Protein AF-A0A9W8BEH9-F1 (afdb_monomer_lite)

Organism: NCBI:txid2663907

Secondary structure (DSSP, 8-state):
-PPPPGGGSTTTTTSSSSS--S-----EEEEEEESPPSSGGGS-TT--HHHHHHHHHHHHHHHHHHS-TTT---HHHHHTSTTEEEEEEEEPPPTT--PPPPEEEEEEEEEETTTTEEEEEEEEE--

pLDDT: mean 72.91, std 17.52, range [40.25, 93.62]

Sequence (127 aa):
MVPPNPKASELASQQQQARSEDTPATQLVSLIASPVPRLARERHPQLSTEDYRGFVVKCQQLERRVFPKAEAMCIDDELRKPNQYLLVALQQSHLGDHTPIPVMAYGVLALNKVDGVARITKVCTDP

Structure (mmCIF, N/CA/C/O backbone):
data_AF-A0A9W8BEH9-F1
#
_entry.id   AF-A0A9W8BEH9-F1
#
loop_
_atom_site.group_PDB
_atom_site.id
_atom_site.type_symbol
_atom_site.label_atom_id
_atom_site.label_alt_id
_atom_site.label_comp_id
_atom_site.label_asym_id
_atom_site.label_entity_id
_atom_site.label_seq_id
_atom_site.pdbx_PDB_ins_code
_atom_site.Cartn_x
_atom_site.Cartn_y
_atom_site.Cartn_z
_atom_site.occupancy
_atom_site.B_iso_or_equiv
_atom_site.auth_seq_id
_atom_site.auth_comp_id
_atom_site.auth_asym_id
_atom_site.auth_atom_id
_atom_site.pdbx_PDB_model_num
ATOM 1 N N . MET A 1 1 ? 26.857 -65.334 6.941 1.00 44.16 1 MET A N 1
ATOM 2 C CA . MET A 1 1 ? 26.616 -63.930 7.337 1.00 44.16 1 MET A CA 1
ATOM 3 C C . MET A 1 1 ? 27.516 -63.068 6.468 1.00 44.16 1 MET A C 1
ATOM 5 O O . MET A 1 1 ? 28.725 -63.182 6.591 1.00 44.16 1 MET A O 1
ATOM 9 N N . VAL A 1 2 ? 26.946 -62.340 5.506 1.00 44.75 2 VAL A N 1
ATOM 10 C CA . VAL A 1 2 ? 27.691 -61.529 4.525 1.00 44.75 2 VAL A CA 1
ATOM 11 C C . VAL A 1 2 ? 27.568 -60.058 4.948 1.00 44.75 2 VAL A C 1
ATOM 13 O O . VAL A 1 2 ? 26.442 -59.630 5.203 1.00 44.75 2 VAL A O 1
ATOM 16 N N . PRO A 1 3 ? 28.669 -59.295 5.084 1.00 54.16 3 PRO A N 1
ATOM 17 C CA . PRO A 1 3 ? 28.602 -57.882 5.454 1.00 54.16 3 PRO A CA 1
ATOM 18 C C . PRO A 1 3 ? 28.022 -57.029 4.307 1.00 54.16 3 PRO A C 1
ATOM 20 O O . PRO A 1 3 ? 28.208 -57.373 3.136 1.00 54.16 3 PRO A O 1
ATOM 23 N N . PRO A 1 4 ? 27.323 -55.918 4.610 1.00 55.59 4 PRO A N 1
ATOM 24 C CA . PRO A 1 4 ? 26.750 -55.054 3.587 1.00 55.59 4 PRO A CA 1
ATOM 25 C C . PRO A 1 4 ? 27.841 -54.316 2.800 1.00 55.59 4 PRO A C 1
ATOM 27 O O . PRO A 1 4 ? 28.830 -53.828 3.344 1.00 55.59 4 PRO A O 1
ATOM 30 N N . ASN A 1 5 ? 27.630 -54.266 1.486 1.00 49.72 5 ASN A N 1
ATOM 31 C CA . ASN A 1 5 ? 28.520 -53.715 0.473 1.00 49.72 5 ASN A CA 1
ATOM 32 C C . ASN A 1 5 ? 28.462 -52.165 0.490 1.00 49.72 5 ASN A C 1
ATOM 34 O O . ASN A 1 5 ? 27.382 -51.611 0.270 1.00 49.72 5 ASN A O 1
ATOM 38 N N . PRO A 1 6 ? 29.577 -51.439 0.710 1.00 52.06 6 PRO A N 1
ATOM 39 C CA . PRO A 1 6 ? 29.582 -49.979 0.897 1.00 52.06 6 PRO A CA 1
ATOM 40 C C . PRO A 1 6 ? 29.204 -49.166 -0.355 1.00 52.06 6 PRO A C 1
ATOM 42 O O . PRO A 1 6 ? 28.901 -47.982 -0.255 1.00 52.06 6 PRO A O 1
ATOM 45 N N . LYS A 1 7 ? 29.137 -49.795 -1.534 1.00 53.47 7 LYS A N 1
ATOM 46 C CA . LYS A 1 7 ? 28.830 -49.108 -2.801 1.00 53.47 7 LYS A CA 1
ATOM 47 C C . LYS A 1 7 ? 27.345 -48.805 -3.036 1.00 53.47 7 LYS A C 1
ATOM 49 O O . LYS A 1 7 ? 27.023 -48.051 -3.946 1.00 53.47 7 LYS A O 1
ATOM 54 N N . ALA A 1 8 ? 26.435 -49.355 -2.229 1.00 49.03 8 ALA A N 1
ATOM 55 C CA . ALA A 1 8 ? 25.009 -49.020 -2.317 1.00 49.03 8 ALA A CA 1
ATOM 56 C C . ALA A 1 8 ? 24.663 -47.699 -1.602 1.00 49.03 8 ALA A C 1
ATOM 58 O O . ALA A 1 8 ? 23.642 -47.087 -1.903 1.00 49.03 8 ALA A O 1
ATOM 59 N N . SER A 1 9 ? 25.523 -47.237 -0.686 1.00 47.75 9 SER A N 1
ATOM 60 C CA . SER A 1 9 ? 25.277 -46.032 0.114 1.00 47.75 9 SER A CA 1
ATOM 61 C C . SER A 1 9 ? 25.778 -44.744 -0.550 1.00 47.75 9 SER A C 1
ATOM 63 O O . SER A 1 9 ? 25.321 -43.664 -0.195 1.00 47.75 9 SER A O 1
ATOM 65 N N . GLU A 1 10 ? 26.671 -44.839 -1.540 1.00 49.03 10 GLU A N 1
ATOM 66 C CA . GLU A 1 10 ? 27.190 -43.673 -2.274 1.00 49.03 10 GLU A CA 1
ATOM 67 C C . GLU A 1 10 ? 26.275 -43.236 -3.431 1.00 49.03 10 GLU A C 1
ATOM 69 O O . GLU A 1 10 ? 26.280 -42.068 -3.815 1.00 49.03 10 GLU A O 1
ATOM 74 N N . LEU A 1 11 ? 25.419 -44.132 -3.935 1.00 45.00 11 LEU A N 1
ATOM 75 C CA . LEU A 1 11 ? 24.436 -43.820 -4.982 1.00 45.00 11 LEU A CA 1
ATOM 76 C C . LEU A 1 11 ? 23.190 -43.087 -4.451 1.00 45.00 11 LEU A C 1
ATOM 78 O O . LEU A 1 11 ? 22.535 -42.381 -5.213 1.00 45.00 11 LEU A O 1
ATOM 82 N N . ALA A 1 12 ? 22.893 -43.177 -3.150 1.00 45.81 12 ALA A N 1
ATOM 83 C CA . ALA A 1 12 ? 21.845 -42.370 -2.514 1.00 45.81 12 ALA A CA 1
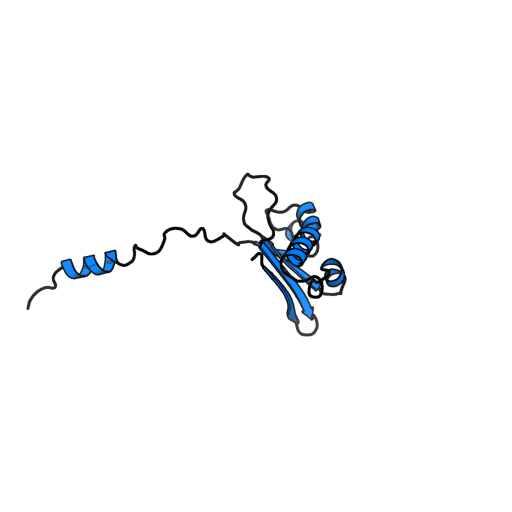ATOM 84 C C . ALA A 1 12 ? 22.300 -40.921 -2.249 1.00 45.81 12 ALA A C 1
ATOM 86 O O . ALA A 1 12 ? 21.483 -40.003 -2.242 1.00 45.81 12 ALA A O 1
ATOM 87 N N . SER A 1 13 ? 23.611 -40.700 -2.112 1.00 44.06 13 SER A N 1
ATOM 88 C CA . SER A 1 13 ? 24.201 -39.380 -1.856 1.00 44.06 13 SER A CA 1
ATOM 89 C C . SER A 1 13 ? 24.436 -38.550 -3.125 1.00 44.06 13 SER A C 1
ATOM 91 O O . SER A 1 13 ? 24.738 -37.366 -3.023 1.00 44.06 13 SER A O 1
ATOM 93 N N . GLN A 1 14 ? 24.263 -39.130 -4.321 1.00 45.28 14 GLN A N 1
ATOM 94 C CA . GLN A 1 14 ? 24.414 -38.421 -5.603 1.00 45.28 14 GLN A CA 1
ATOM 95 C C . GLN A 1 14 ? 23.084 -38.022 -6.267 1.00 45.28 14 GLN A C 1
ATOM 97 O O . GLN A 1 14 ? 23.096 -37.324 -7.276 1.00 45.28 14 GLN A O 1
ATOM 102 N N . GLN A 1 15 ? 21.926 -38.367 -5.689 1.00 42.47 15 GLN A N 1
ATOM 103 C CA . GLN A 1 15 ? 20.613 -37.900 -6.175 1.00 42.47 15 GLN A CA 1
ATOM 104 C C . GLN A 1 15 ? 20.029 -36.703 -5.405 1.00 42.47 15 GLN A C 1
ATOM 106 O O . GLN A 1 15 ? 18.938 -36.241 -5.731 1.00 42.47 15 GLN A O 1
ATOM 111 N N . GLN A 1 16 ? 20.758 -36.137 -4.438 1.00 43.78 16 GLN A N 1
ATOM 112 C CA . GLN A 1 16 ? 20.346 -34.918 -3.720 1.00 43.78 16 GLN A CA 1
ATOM 113 C C . GLN A 1 16 ? 21.103 -33.645 -4.135 1.00 43.78 16 GLN A C 1
ATOM 115 O O . GLN A 1 16 ? 20.847 -32.584 -3.575 1.00 43.78 16 GLN A O 1
ATOM 120 N N . GLN A 1 17 ? 21.969 -33.705 -5.152 1.00 43.56 17 GLN A N 1
ATOM 121 C CA . GLN A 1 17 ? 22.747 -32.551 -5.635 1.00 43.56 17 GLN A CA 1
ATOM 122 C C . GLN A 1 17 ? 22.356 -32.040 -7.035 1.00 43.56 17 GLN A C 1
ATOM 124 O O . GLN A 1 17 ? 23.118 -31.310 -7.652 1.00 43.56 17 GLN A O 1
ATOM 129 N N . ALA A 1 18 ? 21.151 -32.353 -7.525 1.00 40.25 18 ALA A N 1
ATOM 130 C CA . ALA A 1 18 ? 20.674 -31.897 -8.841 1.00 40.25 18 ALA A CA 1
ATOM 131 C C . ALA A 1 18 ? 19.364 -31.083 -8.785 1.00 40.25 18 ALA A C 1
ATOM 133 O O . ALA A 1 18 ? 18.513 -31.199 -9.665 1.00 40.25 18 ALA A O 1
ATOM 134 N N . ARG A 1 19 ? 19.162 -30.278 -7.734 1.00 43.94 19 ARG A N 1
ATOM 135 C CA . ARG A 1 19 ? 18.062 -29.297 -7.660 1.00 43.94 19 ARG A CA 1
ATOM 136 C C . ARG A 1 19 ? 18.481 -28.052 -6.889 1.00 43.94 19 ARG A C 1
ATOM 138 O O . ARG A 1 19 ? 18.000 -27.828 -5.785 1.00 43.94 19 ARG A O 1
ATOM 145 N N . SER A 1 20 ? 19.393 -27.267 -7.445 1.00 44.56 20 SER A N 1
ATOM 146 C CA . SER A 1 20 ? 19.591 -25.856 -7.078 1.00 44.56 20 SER A CA 1
ATOM 147 C C . SER A 1 20 ? 20.409 -25.163 -8.171 1.00 44.56 20 SER A C 1
ATOM 149 O O . SER A 1 20 ? 21.462 -24.606 -7.894 1.00 44.56 20 SER A O 1
ATOM 151 N N . GLU A 1 21 ? 19.954 -25.240 -9.422 1.00 40.28 21 GLU A N 1
ATOM 152 C CA . GLU A 1 21 ? 20.455 -24.366 -10.487 1.00 40.28 21 GLU A CA 1
ATOM 153 C C . GLU A 1 21 ? 19.332 -23.418 -10.919 1.00 40.28 21 GLU A C 1
ATOM 155 O O . GLU A 1 21 ? 18.244 -23.844 -11.308 1.00 40.28 21 GLU A O 1
ATOM 160 N N . ASP A 1 22 ? 19.629 -22.128 -10.763 1.00 44.91 22 ASP A N 1
ATOM 161 C CA . ASP A 1 22 ? 19.119 -20.985 -11.516 1.00 44.91 22 ASP A CA 1
ATOM 162 C C . ASP A 1 22 ? 17.611 -20.759 -11.599 1.00 44.91 22 ASP A C 1
ATOM 164 O O . ASP A 1 22 ? 16.977 -20.708 -12.652 1.00 44.91 22 ASP A O 1
ATOM 168 N N . THR A 1 23 ? 17.051 -20.380 -10.458 1.00 41.97 23 THR A N 1
ATOM 169 C CA . THR A 1 23 ? 16.146 -19.228 -10.461 1.00 41.97 23 THR A CA 1
ATOM 170 C C . THR A 1 23 ? 16.597 -18.319 -9.326 1.00 41.97 23 THR A C 1
ATOM 172 O O . THR A 1 23 ? 16.635 -18.793 -8.187 1.00 41.97 23 THR A O 1
ATOM 175 N N . PRO A 1 24 ? 16.971 -17.045 -9.557 1.00 43.12 24 PRO A N 1
ATOM 176 C CA . PRO A 1 24 ? 17.129 -16.127 -8.446 1.00 43.12 24 PRO A CA 1
ATOM 177 C C . PRO A 1 24 ? 15.733 -15.967 -7.853 1.00 43.12 24 PRO A C 1
ATOM 179 O O . PRO A 1 24 ? 14.897 -15.243 -8.390 1.00 43.12 24 PRO A O 1
ATOM 182 N N . ALA A 1 25 ? 15.459 -16.706 -6.777 1.00 44.59 25 ALA A N 1
ATOM 183 C CA . ALA A 1 25 ? 14.324 -16.452 -5.918 1.00 44.59 25 ALA A CA 1
ATOM 184 C C . ALA A 1 25 ? 14.437 -14.982 -5.535 1.00 44.59 25 ALA A C 1
ATOM 186 O O . ALA A 1 25 ? 15.341 -14.594 -4.793 1.00 44.59 25 ALA A O 1
ATOM 187 N N . THR A 1 26 ? 13.595 -14.155 -6.144 1.00 51.66 26 THR A N 1
ATOM 188 C CA . THR A 1 26 ? 13.525 -12.725 -5.900 1.00 51.66 26 THR A CA 1
ATOM 189 C C . THR A 1 26 ? 13.372 -12.576 -4.391 1.00 51.66 26 THR A C 1
ATOM 191 O O . THR A 1 26 ? 12.336 -12.949 -3.845 1.00 51.66 26 THR A O 1
ATOM 194 N N . GLN A 1 27 ? 14.448 -12.173 -3.702 1.00 51.97 27 GLN A N 1
ATOM 195 C CA . GLN A 1 27 ? 14.511 -12.067 -2.243 1.00 51.97 27 GLN A CA 1
ATOM 196 C C . GLN A 1 27 ? 13.552 -10.959 -1.792 1.00 51.97 27 GLN A C 1
ATOM 198 O O . GLN A 1 27 ? 13.908 -9.796 -1.601 1.00 51.97 27 GLN A O 1
ATOM 203 N N . LEU A 1 28 ? 12.284 -11.334 -1.682 1.00 53.62 28 LEU A N 1
ATO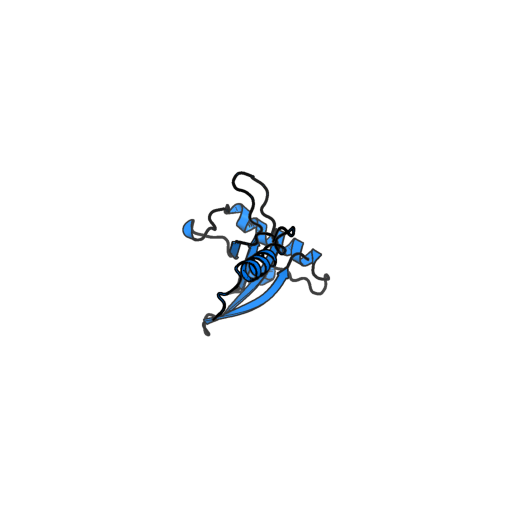M 204 C CA . LEU A 1 28 ? 11.187 -10.557 -1.137 1.00 53.62 28 LEU A CA 1
ATOM 205 C C . LEU A 1 28 ? 11.294 -10.619 0.381 1.00 53.62 28 LEU A C 1
ATOM 207 O O . LEU A 1 28 ? 10.836 -11.582 0.994 1.00 53.62 28 LEU A O 1
ATOM 211 N N . VAL A 1 29 ? 11.930 -9.626 1.005 1.00 58.97 29 VAL A N 1
ATOM 212 C CA . VAL A 1 29 ? 12.085 -9.638 2.468 1.00 58.97 29 VAL A CA 1
ATOM 213 C C . VAL A 1 29 ? 12.012 -8.235 3.075 1.00 58.97 29 VAL A C 1
ATOM 215 O O . VAL A 1 29 ? 12.900 -7.802 3.808 1.00 58.97 29 VAL A O 1
ATOM 218 N N . SER A 1 30 ? 10.930 -7.508 2.790 1.00 58.72 30 SER A N 1
ATOM 219 C CA . SER A 1 30 ? 10.451 -6.462 3.699 1.00 58.72 30 SER A CA 1
ATOM 220 C C . SER A 1 30 ? 8.964 -6.178 3.486 1.00 58.72 30 SER A C 1
ATOM 222 O O . SER A 1 30 ? 8.539 -5.917 2.360 1.00 58.72 30 SER A O 1
ATOM 224 N N . LEU A 1 31 ? 8.188 -6.249 4.575 1.00 57.94 31 LEU A N 1
ATOM 225 C CA . LEU A 1 31 ? 6.773 -5.885 4.633 1.00 57.94 31 LEU A CA 1
ATOM 226 C C . LEU A 1 31 ? 6.617 -4.647 5.513 1.00 57.94 31 LEU A C 1
ATOM 228 O O . LEU A 1 31 ? 7.046 -4.641 6.667 1.00 57.94 31 LEU A O 1
ATOM 232 N N . ILE A 1 32 ? 5.966 -3.616 4.985 1.00 63.94 32 ILE A N 1
ATOM 233 C CA . ILE A 1 32 ? 5.769 -2.351 5.694 1.00 63.94 32 ILE A CA 1
ATOM 234 C C . ILE 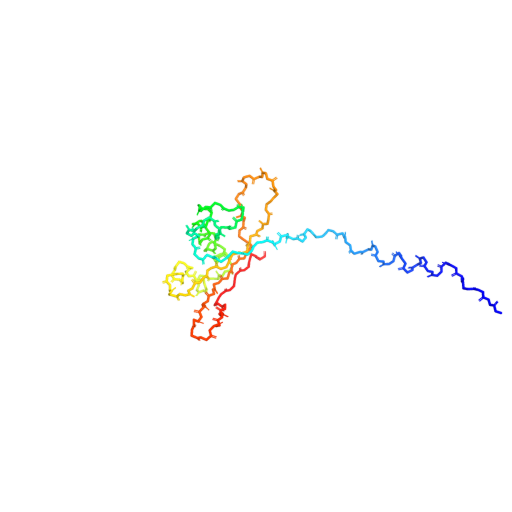A 1 32 ? 4.294 -2.014 5.729 1.00 63.94 32 ILE A C 1
ATOM 236 O O . ILE A 1 32 ? 3.671 -1.933 4.678 1.00 63.94 32 ILE A O 1
ATOM 240 N N . ALA A 1 33 ? 3.764 -1.750 6.922 1.00 58.44 33 ALA A N 1
ATOM 241 C CA . ALA A 1 33 ? 2.450 -1.148 7.104 1.00 58.44 33 ALA A CA 1
ATOM 242 C C . ALA A 1 33 ? 2.590 0.382 7.193 1.00 58.44 33 ALA A C 1
ATOM 244 O O . ALA A 1 33 ? 3.134 0.900 8.164 1.00 58.44 33 ALA A O 1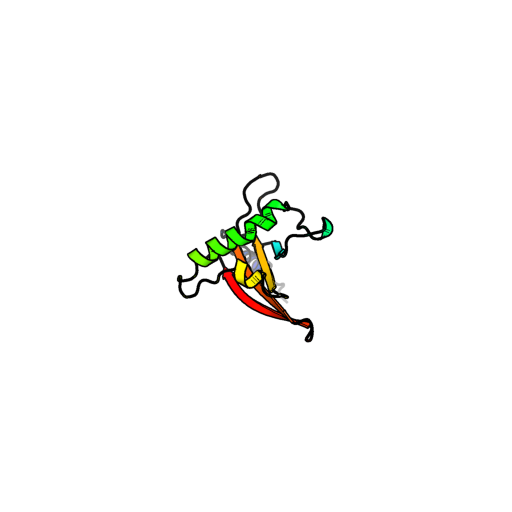
ATOM 245 N N . SER A 1 34 ? 2.112 1.108 6.183 1.00 57.81 34 SER A N 1
ATOM 246 C CA . SER A 1 34 ? 1.939 2.567 6.210 1.00 57.81 34 SER A CA 1
ATOM 247 C C . SER A 1 34 ? 0.596 2.899 6.876 1.00 57.81 34 SER A C 1
ATOM 249 O O . SER A 1 34 ? -0.396 2.204 6.621 1.00 57.81 34 SER A O 1
ATOM 251 N N . PRO A 1 35 ? 0.548 3.886 7.792 1.00 61.94 35 PRO A N 1
ATOM 252 C CA . PRO A 1 35 ? 0.814 5.306 7.517 1.00 61.94 35 PRO A CA 1
ATOM 253 C C . PRO A 1 35 ? 2.280 5.739 7.672 1.00 61.94 35 PRO A C 1
ATOM 255 O O . PRO A 1 35 ? 3.091 5.022 8.251 1.00 61.94 35 PRO A O 1
ATOM 258 N N . VAL A 1 36 ? 2.611 6.948 7.188 1.00 64.69 36 VAL A N 1
ATOM 259 C CA . VAL A 1 36 ? 3.954 7.545 7.330 1.00 64.69 36 VAL A CA 1
ATOM 260 C C . VAL A 1 36 ? 4.390 7.487 8.805 1.00 64.69 36 VAL A C 1
ATOM 262 O O . VAL A 1 36 ? 3.710 8.087 9.647 1.00 64.69 36 VAL A O 1
ATOM 265 N N . PRO A 1 37 ? 5.510 6.808 9.121 1.00 67.31 37 PRO A N 1
ATOM 266 C CA . PRO A 1 37 ? 6.021 6.687 10.480 1.00 67.31 37 PRO A CA 1
ATOM 267 C C . PRO A 1 37 ? 6.193 8.058 11.129 1.00 67.31 37 PRO A C 1
ATOM 269 O O . PRO A 1 37 ? 6.882 8.930 10.585 1.00 67.31 37 PRO A O 1
ATOM 272 N N . ARG A 1 38 ? 5.591 8.259 12.306 1.00 67.31 38 ARG A N 1
ATOM 273 C CA . ARG A 1 38 ? 5.727 9.518 13.060 1.00 67.31 38 ARG A CA 1
ATOM 274 C C . ARG A 1 38 ? 6.982 9.501 13.919 1.00 67.31 38 ARG A C 1
ATOM 276 O O . ARG A 1 38 ? 7.584 10.546 14.153 1.00 67.31 38 ARG A O 1
ATOM 283 N N . LEU A 1 39 ? 7.388 8.313 14.361 1.00 69.94 39 LEU A N 1
ATOM 284 C CA . LEU A 1 39 ? 8.560 8.099 15.202 1.00 69.94 39 LEU A CA 1
ATOM 285 C C . LEU A 1 39 ? 9.649 7.337 14.441 1.00 69.94 39 LEU A C 1
ATOM 287 O O . LEU A 1 39 ? 9.363 6.502 13.589 1.00 69.94 39 LEU A O 1
ATOM 291 N N . ALA A 1 40 ? 10.918 7.578 14.781 1.00 65.62 40 ALA A N 1
ATOM 292 C CA . ALA A 1 40 ? 12.044 6.887 14.144 1.00 65.62 40 ALA A CA 1
ATOM 293 C C . ALA A 1 40 ? 11.983 5.356 14.322 1.00 65.62 40 ALA A C 1
ATOM 295 O O . ALA A 1 40 ? 12.312 4.626 13.398 1.00 65.62 40 ALA A O 1
ATOM 296 N N . ARG A 1 41 ? 11.484 4.874 15.471 1.00 69.88 41 ARG A N 1
ATOM 297 C CA . ARG A 1 41 ? 11.317 3.437 15.776 1.00 69.88 41 ARG A CA 1
ATOM 298 C C . ARG A 1 41 ? 10.270 2.714 14.922 1.00 69.88 41 ARG A C 1
ATOM 300 O O . ARG A 1 41 ? 10.252 1.495 14.893 1.00 69.88 41 ARG A O 1
ATOM 307 N N . GLU A 1 42 ? 9.369 3.462 14.289 1.00 66.94 42 GLU A N 1
ATOM 308 C CA . GLU A 1 42 ? 8.320 2.926 13.409 1.00 66.94 42 GLU A CA 1
ATOM 309 C C . GLU A 1 42 ? 8.824 2.778 11.965 1.00 66.94 42 GLU A C 1
ATOM 311 O O . GLU A 1 42 ? 8.120 2.245 11.111 1.00 66.94 42 GLU A O 1
ATOM 316 N N . ARG A 1 43 ? 10.032 3.275 11.671 1.00 66.62 43 ARG A N 1
ATOM 317 C CA . ARG A 1 43 ? 10.624 3.207 10.339 1.00 66.62 43 ARG A CA 1
ATOM 318 C C . ARG A 1 43 ? 11.338 1.878 10.162 1.00 66.62 43 ARG A C 1
ATOM 320 O O . ARG A 1 43 ? 12.166 1.481 10.975 1.00 66.62 43 ARG A O 1
ATOM 327 N N . HIS A 1 44 ? 11.072 1.239 9.035 1.00 71.06 44 HIS A N 1
ATOM 328 C CA . HIS A 1 44 ? 11.939 0.218 8.477 1.00 71.06 44 HIS A CA 1
ATOM 329 C C . HIS A 1 44 ? 13.395 0.732 8.395 1.00 71.06 44 HIS A C 1
ATOM 331 O O . HIS A 1 44 ? 13.596 1.856 7.924 1.00 71.06 44 HIS A O 1
ATOM 337 N N . PRO A 1 45 ? 14.407 -0.070 8.785 1.00 70.75 45 PRO A N 1
ATOM 338 C CA . PRO A 1 45 ? 15.798 0.384 8.919 1.00 70.75 45 PRO A CA 1
ATOM 339 C C . PRO A 1 45 ? 16.420 0.973 7.647 1.00 70.75 45 PRO A C 1
ATOM 341 O O . PRO A 1 45 ? 17.365 1.749 7.722 1.00 70.75 45 PRO A O 1
ATOM 344 N N . GLN A 1 46 ? 15.901 0.582 6.484 1.00 70.38 46 GLN A N 1
ATOM 345 C CA . GLN A 1 46 ? 16.450 0.929 5.170 1.00 70.38 46 GLN A CA 1
ATOM 346 C C . GLN A 1 46 ? 15.685 2.053 4.458 1.00 70.38 46 GLN A C 1
ATOM 348 O O . GLN A 1 46 ? 15.993 2.348 3.310 1.00 70.38 46 GLN A O 1
ATOM 353 N N . LEU A 1 47 ? 14.665 2.647 5.089 1.00 71.94 47 LEU A N 1
ATOM 354 C CA . LEU A 1 47 ? 13.775 3.595 4.416 1.00 71.94 47 LEU A CA 1
ATOM 355 C C . LEU A 1 47 ? 13.741 4.960 5.084 1.00 71.94 47 LEU A C 1
ATOM 357 O O . LEU A 1 47 ? 13.511 5.087 6.290 1.00 71.94 47 LEU A O 1
ATOM 361 N N . SER A 1 48 ? 13.893 5.992 4.260 1.00 74.56 48 SER A N 1
ATOM 362 C CA . SER A 1 48 ? 13.709 7.383 4.653 1.00 74.56 48 SER A CA 1
ATOM 363 C C . SER A 1 48 ? 12.223 7.736 4.735 1.00 74.56 48 SER A C 1
ATOM 365 O O . SER A 1 48 ? 11.381 7.098 4.109 1.00 74.56 48 SER A O 1
ATOM 367 N N . THR A 1 49 ? 11.874 8.802 5.461 1.00 70.06 49 THR A N 1
ATOM 368 C CA . THR A 1 49 ? 10.495 9.331 5.498 1.00 70.06 49 THR A CA 1
ATOM 369 C C . THR A 1 49 ? 9.970 9.702 4.106 1.00 70.06 49 THR A C 1
ATOM 371 O O . THR A 1 49 ? 8.766 9.617 3.862 1.00 70.06 49 THR A O 1
ATOM 374 N N . GLU A 1 50 ? 10.853 10.129 3.200 1.00 73.56 50 GLU A N 1
ATOM 375 C CA . GLU A 1 50 ? 10.491 10.473 1.823 1.00 73.56 50 GLU A CA 1
ATOM 376 C C . GLU A 1 50 ? 10.069 9.232 1.031 1.00 73.56 50 GLU A C 1
ATOM 378 O O . GLU A 1 50 ? 9.061 9.283 0.323 1.00 73.56 50 GLU A O 1
ATOM 383 N N . ASP A 1 51 ? 10.725 8.088 1.254 1.00 76.38 51 ASP A N 1
ATOM 384 C CA . ASP A 1 51 ? 10.338 6.811 0.640 1.00 76.38 51 ASP A CA 1
ATOM 385 C C . ASP A 1 51 ? 8.906 6.415 1.021 1.00 76.38 51 ASP A C 1
ATOM 387 O O . ASP A 1 51 ? 8.118 6.022 0.157 1.00 76.38 51 ASP A O 1
ATOM 391 N N . TYR A 1 52 ? 8.521 6.619 2.290 1.00 73.44 52 TYR A N 1
ATOM 392 C CA . TYR A 1 52 ? 7.152 6.353 2.754 1.00 73.44 52 TYR A CA 1
ATOM 393 C C . TYR A 1 52 ? 6.100 7.189 2.030 1.00 73.44 52 TYR A C 1
ATOM 395 O O . TYR A 1 52 ? 5.011 6.688 1.746 1.00 73.44 52 TYR A O 1
ATOM 403 N N . ARG A 1 53 ? 6.412 8.452 1.714 1.00 74.50 53 ARG A N 1
ATOM 404 C CA . ARG A 1 53 ? 5.501 9.325 0.957 1.00 74.50 53 ARG A CA 1
ATOM 405 C C . ARG A 1 53 ? 5.382 8.877 -0.499 1.00 74.50 53 ARG A C 1
ATOM 407 O O . ARG A 1 53 ? 4.305 8.979 -1.080 1.00 74.50 53 ARG A O 1
ATOM 414 N N . GLY A 1 54 ? 6.462 8.347 -1.069 1.00 82.12 54 GLY A N 1
ATOM 415 C CA . GLY A 1 54 ? 6.494 7.853 -2.444 1.00 82.12 54 GLY A CA 1
ATOM 416 C C . GLY A 1 54 ? 5.745 6.535 -2.669 1.00 82.12 54 GLY A C 1
ATOM 417 O O . GLY A 1 54 ? 5.332 6.264 -3.798 1.00 82.12 54 GLY A O 1
ATOM 418 N N . PHE A 1 55 ? 5.530 5.709 -1.636 1.00 85.06 55 PHE A N 1
ATOM 419 C CA . PHE A 1 55 ? 4.947 4.375 -1.835 1.00 85.06 55 PHE A CA 1
ATOM 420 C C . PHE A 1 55 ? 3.515 4.380 -2.343 1.00 85.06 55 PHE A C 1
ATOM 422 O O . PHE A 1 55 ? 3.197 3.538 -3.175 1.00 85.06 55 PHE A O 1
ATOM 429 N N . VAL A 1 56 ? 2.664 5.315 -1.912 1.00 87.81 56 VAL A N 1
ATOM 430 C CA . VAL A 1 56 ? 1.277 5.385 -2.410 1.00 87.81 56 VAL A CA 1
ATOM 431 C C . VAL A 1 56 ? 1.272 5.574 -3.927 1.00 87.81 56 VAL A C 1
ATOM 433 O O . VAL A 1 56 ? 0.550 4.880 -4.638 1.00 87.81 56 VAL A O 1
ATOM 436 N N . VAL A 1 57 ? 2.152 6.440 -4.440 1.00 89.12 57 VAL A N 1
ATOM 437 C CA . VAL A 1 57 ? 2.300 6.681 -5.881 1.00 89.12 57 VAL A CA 1
ATOM 438 C C . VAL A 1 57 ? 2.810 5.429 -6.597 1.00 89.12 57 VAL A C 1
ATOM 440 O O . VAL A 1 57 ? 2.229 5.033 -7.606 1.00 89.12 57 VAL A O 1
ATOM 443 N N . LYS A 1 58 ? 3.849 4.773 -6.062 1.00 89.56 58 LYS A N 1
ATOM 444 C CA . LYS A 1 58 ? 4.398 3.529 -6.632 1.00 89.56 58 LYS A CA 1
ATOM 445 C C . LYS A 1 58 ? 3.358 2.397 -6.653 1.00 89.56 58 LYS A C 1
ATOM 447 O O . LYS A 1 58 ? 3.199 1.729 -7.669 1.00 89.56 58 LYS A O 1
ATOM 452 N N . CYS A 1 59 ? 2.591 2.224 -5.576 1.00 90.94 59 CYS A N 1
ATOM 453 C CA . CYS A 1 59 ? 1.513 1.235 -5.506 1.00 90.94 59 CYS A CA 1
ATOM 454 C C . CYS A 1 59 ? 0.387 1.568 -6.493 1.00 90.94 59 CYS A C 1
ATOM 456 O O . CYS A 1 59 ? -0.133 0.677 -7.156 1.00 90.94 59 CYS A O 1
ATOM 458 N N . GLN A 1 60 ? 0.045 2.850 -6.659 1.00 92.50 60 GLN A N 1
ATOM 459 C CA . GLN A 1 60 ? -0.977 3.277 -7.617 1.00 92.50 60 GLN A CA 1
ATOM 460 C C . GLN A 1 60 ? -0.547 3.031 -9.070 1.00 92.50 60 GLN A C 1
ATOM 462 O O . GLN A 1 60 ? -1.390 2.740 -9.921 1.00 92.50 60 GLN A O 1
ATOM 467 N N . GLN A 1 61 ? 0.749 3.155 -9.371 1.00 92.12 61 GLN A N 1
ATOM 468 C CA . GLN A 1 61 ? 1.312 2.797 -10.675 1.00 92.12 61 GLN A CA 1
ATOM 469 C C . GLN A 1 61 ? 1.240 1.288 -10.919 1.00 92.12 61 GLN A C 1
ATOM 471 O O . GLN A 1 61 ? 0.820 0.879 -12.001 1.00 92.12 61 GLN A O 1
ATOM 476 N N . LEU A 1 62 ? 1.591 0.476 -9.914 1.00 91.62 62 LEU A N 1
ATOM 477 C CA . LEU A 1 62 ? 1.449 -0.978 -9.974 1.00 91.62 62 LEU A CA 1
ATOM 478 C C . LEU A 1 62 ? -0.021 -1.382 -10.199 1.00 91.62 62 LEU A C 1
ATOM 480 O O . LEU A 1 62 ? -0.314 -2.136 -11.121 1.00 91.62 62 LEU A O 1
ATOM 484 N N . GLU A 1 63 ? -0.958 -0.784 -9.459 1.00 93.62 63 GLU A N 1
ATOM 485 C CA . GLU A 1 63 ? -2.400 -1.025 -9.609 1.00 93.62 63 GLU A CA 1
ATOM 486 C C . GLU A 1 63 ? -2.891 -0.798 -11.042 1.00 93.62 63 GLU A C 1
ATOM 488 O O . GLU A 1 63 ? -3.614 -1.620 -11.596 1.00 93.62 63 GLU A O 1
ATOM 493 N N . ARG A 1 64 ? -2.464 0.305 -11.665 1.00 92.06 64 ARG A N 1
ATOM 494 C CA . ARG A 1 64 ? -2.850 0.660 -13.040 1.00 92.06 64 ARG A CA 1
ATOM 495 C C . ARG A 1 64 ? -2.221 -0.237 -14.104 1.00 92.06 64 ARG A C 1
ATOM 497 O O . ARG A 1 64 ? -2.731 -0.273 -15.220 1.00 92.06 64 ARG A O 1
ATOM 504 N N . ARG A 1 65 ? -1.096 -0.887 -13.795 1.00 91.62 65 ARG A N 1
ATOM 505 C CA . ARG A 1 65 ? -0.448 -1.855 -14.688 1.00 91.62 65 ARG A CA 1
ATOM 506 C C . ARG A 1 65 ? -1.125 -3.221 -14.627 1.00 91.62 65 ARG A C 1
ATOM 508 O O . ARG A 1 65 ? -1.220 -3.878 -15.656 1.00 91.62 65 ARG A O 1
ATOM 515 N N . VAL A 1 66 ? -1.552 -3.637 -13.436 1.00 91.44 66 VAL A N 1
ATOM 516 C CA . VAL A 1 66 ? -2.077 -4.987 -13.181 1.00 91.44 66 VAL A CA 1
ATOM 517 C C . VAL A 1 66 ? -3.578 -5.076 -13.441 1.00 91.44 66 VAL A C 1
ATOM 519 O O . VAL A 1 66 ? -4.034 -6.048 -14.038 1.00 91.44 66 VAL A O 1
ATOM 522 N N . PHE A 1 67 ? -4.355 -4.072 -13.026 1.00 90.56 67 PHE A N 1
ATOM 523 C CA . PHE A 1 67 ? -5.812 -4.114 -13.133 1.00 90.56 67 PHE A CA 1
ATOM 524 C C . PHE A 1 67 ? -6.341 -3.251 -14.284 1.00 90.56 67 PHE A C 1
ATOM 526 O O . PHE A 1 67 ? -5.856 -2.136 -14.509 1.00 90.56 67 PHE A O 1
ATOM 533 N N . PRO A 1 68 ? -7.403 -3.704 -14.978 1.00 90.50 68 PRO A N 1
ATOM 534 C CA . PRO A 1 68 ? -8.174 -2.851 -15.872 1.00 90.50 68 PRO A CA 1
ATOM 535 C C . PRO A 1 68 ? -8.677 -1.597 -15.149 1.00 90.50 68 PRO A C 1
ATOM 537 O O . PRO A 1 68 ? -8.995 -1.631 -13.961 1.00 90.50 68 PRO A O 1
ATOM 540 N N . LYS A 1 69 ? -8.852 -0.487 -15.877 1.00 86.81 69 LYS A N 1
ATOM 541 C CA . LYS A 1 69 ? -9.274 0.804 -15.295 1.00 86.81 69 LYS A CA 1
ATOM 542 C C . LYS A 1 69 ? -10.566 0.725 -14.463 1.00 86.81 69 LYS A C 1
ATOM 544 O O . LYS A 1 69 ? -10.717 1.504 -13.531 1.00 86.81 69 LYS A O 1
ATOM 549 N N . ALA A 1 70 ? -11.483 -0.184 -14.799 1.00 87.12 70 ALA A N 1
ATOM 550 C CA . ALA A 1 70 ? -12.736 -0.386 -14.066 1.00 87.12 70 ALA A CA 1
ATOM 551 C C . ALA A 1 70 ? -12.553 -1.092 -12.707 1.00 87.12 70 ALA A C 1
ATOM 553 O O . ALA A 1 70 ? -13.385 -0.931 -11.821 1.00 87.12 70 ALA A O 1
ATOM 554 N N . GLU A 1 71 ? -11.474 -1.858 -12.543 1.00 86.31 71 GLU A N 1
ATOM 555 C CA . GLU A 1 71 ? -11.160 -2.635 -11.334 1.00 86.31 71 GLU A CA 1
ATOM 556 C C . GLU A 1 71 ? -10.038 -2.007 -10.497 1.00 86.31 71 GLU A C 1
ATOM 558 O O . GLU A 1 71 ? -9.789 -2.425 -9.359 1.00 86.31 71 GLU A O 1
ATOM 563 N N . ALA A 1 72 ? -9.349 -1.022 -11.080 1.00 89.06 72 ALA A N 1
ATOM 564 C CA . ALA A 1 72 ? -8.272 -0.287 -10.454 1.00 89.06 72 ALA A CA 1
ATOM 565 C C . ALA A 1 72 ? -8.814 0.591 -9.323 1.00 89.06 72 ALA A C 1
ATOM 567 O O . ALA A 1 72 ? -9.644 1.482 -9.519 1.00 89.06 72 ALA A O 1
ATOM 568 N N . MET A 1 73 ? -8.297 0.351 -8.128 1.00 91.12 73 MET A N 1
ATOM 569 C CA . MET A 1 73 ? -8.622 1.104 -6.928 1.00 91.12 73 MET A CA 1
ATOM 570 C C . MET A 1 73 ? -7.844 2.427 -6.872 1.00 91.12 73 MET A C 1
ATOM 572 O O . MET A 1 73 ? -6.688 2.511 -7.299 1.00 91.12 73 MET A O 1
ATOM 576 N N . CYS A 1 74 ? -8.458 3.470 -6.307 1.00 91.06 74 CYS A N 1
ATOM 577 C CA . CYS A 1 74 ? -7.734 4.674 -5.899 1.00 91.06 74 CYS A CA 1
ATOM 578 C C . CYS A 1 74 ? -7.196 4.467 -4.478 1.00 91.06 74 CYS A C 1
ATOM 580 O O . CYS A 1 74 ? -7.949 4.516 -3.506 1.00 91.06 74 CYS A O 1
ATOM 582 N N . ILE A 1 75 ? -5.896 4.203 -4.356 1.00 90.50 75 ILE A N 1
ATOM 583 C CA . ILE A 1 75 ? -5.273 3.842 -3.073 1.00 90.50 75 ILE A CA 1
ATOM 584 C C . ILE A 1 75 ? -5.341 5.012 -2.086 1.00 90.50 75 ILE A C 1
ATOM 586 O O . ILE A 1 75 ? -5.582 4.798 -0.901 1.00 90.50 75 ILE A O 1
ATOM 590 N N . ASP A 1 76 ? -5.173 6.250 -2.561 1.00 88.12 76 ASP A N 1
ATOM 591 C CA . ASP A 1 76 ? -5.244 7.438 -1.702 1.00 88.12 76 ASP A CA 1
ATOM 592 C C . ASP A 1 76 ? -6.627 7.585 -1.048 1.00 88.12 76 ASP A C 1
ATOM 594 O O . ASP A 1 76 ? -6.726 7.845 0.151 1.00 88.12 76 ASP A O 1
ATOM 598 N N . ASP A 1 77 ? -7.697 7.328 -1.806 1.00 89.62 77 ASP A N 1
ATOM 599 C CA . ASP A 1 77 ? -9.067 7.394 -1.292 1.00 89.62 77 ASP A CA 1
ATOM 600 C C . ASP A 1 77 ? -9.350 6.292 -0.264 1.00 89.62 77 ASP A C 1
ATOM 602 O O . ASP A 1 77 ? -10.025 6.542 0.736 1.00 89.62 77 ASP A O 1
ATOM 606 N N . GLU A 1 78 ? -8.807 5.086 -0.458 1.00 89.88 78 GLU A N 1
ATOM 607 C CA . GLU A 1 78 ? -8.910 4.027 0.548 1.00 89.88 78 GLU A CA 1
ATOM 608 C C . GLU A 1 78 ? -8.181 4.396 1.838 1.00 89.88 78 GLU A C 1
ATOM 610 O O . GLU A 1 78 ? -8.753 4.269 2.916 1.00 89.88 78 GLU A O 1
ATOM 615 N N . LEU A 1 79 ? -6.953 4.911 1.759 1.00 87.06 79 LEU A N 1
ATOM 616 C CA . LEU A 1 79 ? -6.159 5.233 2.950 1.00 87.06 79 LEU A CA 1
ATOM 617 C C . LEU A 1 79 ? -6.692 6.429 3.747 1.00 87.06 79 LEU A C 1
ATOM 619 O O . LEU A 1 79 ? -6.340 6.589 4.916 1.00 87.06 79 LEU A O 1
ATOM 623 N N . ARG A 1 80 ? -7.570 7.249 3.158 1.00 86.94 80 ARG A N 1
ATOM 624 C CA . ARG A 1 80 ? -8.315 8.288 3.889 1.00 86.94 80 ARG A CA 1
ATOM 625 C C . ARG A 1 80 ? -9.423 7.718 4.769 1.00 86.94 80 ARG A C 1
ATOM 627 O O . ARG A 1 80 ? -9.861 8.398 5.700 1.00 86.94 80 ARG A O 1
ATOM 634 N N . LYS A 1 81 ? -9.901 6.498 4.501 1.00 87.44 81 LYS A N 1
ATOM 635 C CA . LYS A 1 81 ? -10.912 5.855 5.345 1.00 87.44 81 LYS A CA 1
ATOM 636 C C . LYS A 1 81 ? -10.293 5.485 6.699 1.00 87.44 81 LYS A C 1
ATOM 638 O O . LYS A 1 81 ? -9.124 5.102 6.777 1.00 87.44 81 LYS A O 1
ATOM 643 N N . PRO A 1 82 ? -11.066 5.565 7.793 1.00 84.56 82 PRO A N 1
ATOM 644 C CA . PRO A 1 82 ? -10.557 5.216 9.108 1.00 84.56 82 PRO A CA 1
ATOM 645 C C . PRO A 1 82 ? -10.142 3.742 9.163 1.00 84.56 82 PRO A C 1
ATOM 647 O O . PRO A 1 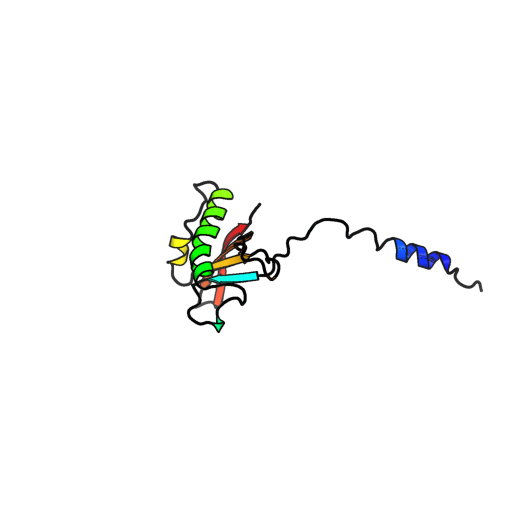82 ? -10.822 2.868 8.630 1.00 84.56 82 PRO A O 1
ATOM 650 N N . ASN A 1 83 ? -9.046 3.474 9.876 1.00 87.12 83 ASN A N 1
ATOM 651 C CA . ASN A 1 83 ? -8.496 2.134 10.108 1.00 87.12 83 ASN A CA 1
ATOM 652 C C . ASN A 1 83 ? -8.086 1.363 8.835 1.00 87.12 83 ASN A C 1
ATOM 654 O O . ASN A 1 83 ? -8.024 0.134 8.875 1.00 87.12 83 ASN A O 1
ATOM 658 N N . GLN A 1 84 ? -7.800 2.058 7.733 1.00 87.56 84 GLN A N 1
ATOM 659 C CA . GLN A 1 84 ? -7.153 1.462 6.564 1.00 87.56 84 GLN A CA 1
ATOM 660 C C . GLN A 1 84 ? -5.635 1.597 6.656 1.00 87.56 84 GLN A C 1
ATOM 662 O O . GLN A 1 84 ? -5.111 2.607 7.129 1.00 87.56 84 GLN A O 1
ATOM 667 N N . TYR A 1 85 ? -4.939 0.570 6.187 1.00 86.56 85 TYR A N 1
ATOM 668 C CA . TYR A 1 85 ? -3.486 0.468 6.214 1.00 86.56 85 TYR A CA 1
ATOM 669 C C . TYR A 1 85 ? -2.990 -0.072 4.880 1.00 86.56 85 TYR A C 1
ATOM 671 O O . TYR A 1 85 ? -3.583 -0.992 4.315 1.00 86.56 85 TYR A O 1
ATOM 679 N N . LEU A 1 86 ? -1.887 0.486 4.387 1.00 87.69 86 LEU A N 1
ATOM 680 C CA . LEU A 1 86 ? -1.221 -0.002 3.183 1.00 87.69 86 LEU A CA 1
ATOM 681 C C . LEU A 1 86 ? -0.054 -0.889 3.595 1.00 87.69 86 LEU A C 1
ATOM 683 O O . LEU A 1 86 ? 0.888 -0.414 4.220 1.00 87.69 86 LEU A O 1
ATOM 687 N N . LEU A 1 87 ? -0.107 -2.155 3.215 1.00 88.38 87 LEU A N 1
ATOM 688 C CA . LEU A 1 87 ? 1.001 -3.089 3.289 1.00 88.38 87 LEU A CA 1
ATOM 689 C C . LEU A 1 87 ? 1.778 -3.053 1.976 1.00 88.38 87 LEU A C 1
ATOM 691 O O . LEU A 1 87 ? 1.180 -3.191 0.915 1.00 88.38 87 LEU A O 1
ATOM 695 N N . VAL A 1 88 ? 3.094 -2.886 2.032 1.00 87.06 88 VAL A N 1
ATOM 696 C CA . VAL A 1 88 ? 3.955 -2.837 0.842 1.00 87.06 88 VAL A CA 1
ATOM 697 C C . VAL A 1 88 ? 5.044 -3.889 0.972 1.00 87.06 88 VAL A C 1
ATOM 699 O O . VAL A 1 88 ? 5.735 -3.931 1.990 1.00 87.06 88 VAL A O 1
ATOM 702 N N . ALA A 1 89 ? 5.183 -4.724 -0.056 1.00 86.12 89 ALA A N 1
ATOM 703 C CA . ALA A 1 89 ? 6.280 -5.665 -0.198 1.00 86.12 89 ALA A CA 1
ATOM 704 C C . ALA A 1 89 ? 7.345 -5.070 -1.120 1.00 86.12 89 ALA A C 1
ATOM 706 O O . ALA A 1 89 ? 7.056 -4.655 -2.248 1.00 86.12 89 ALA A O 1
ATOM 707 N N . LEU A 1 90 ? 8.577 -5.031 -0.630 1.00 83.31 90 LEU A N 1
ATOM 708 C CA . LEU A 1 90 ? 9.709 -4.424 -1.317 1.00 83.31 90 LEU A CA 1
ATOM 709 C C . LEU A 1 90 ? 10.751 -5.477 -1.694 1.00 83.31 90 LEU A C 1
ATOM 711 O O . LEU A 1 90 ? 10.973 -6.435 -0.949 1.00 83.31 90 LEU A O 1
ATOM 715 N N . GLN A 1 91 ? 11.420 -5.275 -2.827 1.00 79.62 91 GLN A N 1
ATOM 716 C CA . GLN A 1 91 ? 12.607 -6.058 -3.169 1.00 79.62 91 GLN A CA 1
ATOM 717 C C . GLN A 1 91 ? 13.787 -5.561 -2.335 1.00 79.62 91 GLN A C 1
ATOM 719 O O . GLN A 1 91 ? 14.020 -4.355 -2.259 1.00 79.62 91 GLN A O 1
ATOM 724 N N . GLN A 1 92 ? 14.547 -6.462 -1.713 1.00 69.62 92 GLN A N 1
ATOM 725 C CA . GLN A 1 92 ? 15.790 -6.041 -1.071 1.00 69.62 92 GLN A CA 1
ATOM 726 C C . GLN A 1 92 ? 16.774 -5.532 -2.129 1.00 69.62 92 GLN A C 1
ATOM 728 O O . GLN A 1 92 ? 17.045 -6.219 -3.111 1.00 69.62 92 GLN A O 1
ATOM 733 N N . SER A 1 93 ? 17.305 -4.327 -1.914 1.00 64.19 93 SER A N 1
ATOM 734 C CA . SER A 1 93 ? 18.459 -3.829 -2.664 1.00 64.19 93 SER A CA 1
ATOM 735 C C . SER A 1 93 ? 19.746 -4.239 -1.947 1.00 64.19 93 SER A C 1
ATOM 737 O O . SER A 1 93 ? 19.779 -4.315 -0.713 1.00 64.19 93 SER A O 1
ATOM 739 N N . HIS A 1 94 ? 20.809 -4.503 -2.706 1.00 59.94 94 HIS A N 1
ATOM 740 C CA . HIS A 1 94 ? 22.120 -4.799 -2.136 1.00 59.94 94 HIS A CA 1
ATOM 741 C C . HIS A 1 94 ? 22.640 -3.592 -1.335 1.00 59.94 94 HIS A C 1
ATOM 743 O O . HIS A 1 94 ? 22.496 -2.440 -1.748 1.00 59.94 94 HIS A O 1
ATOM 749 N N . LEU A 1 95 ? 23.229 -3.860 -0.161 1.00 49.69 95 LEU A N 1
ATOM 750 C CA . LEU A 1 95 ? 23.789 -2.831 0.719 1.00 49.69 95 LEU A CA 1
ATOM 751 C C . LEU A 1 95 ? 24.786 -1.948 -0.049 1.00 49.69 95 LEU A C 1
ATOM 753 O O . LEU A 1 95 ? 25.822 -2.435 -0.492 1.00 49.69 95 LEU A O 1
ATOM 757 N N . GLY A 1 96 ? 24.494 -0.649 -0.131 1.00 53.38 96 GLY A N 1
ATOM 758 C CA . GLY A 1 96 ? 25.401 0.367 -0.675 1.00 53.38 96 GLY A CA 1
ATOM 759 C C . GLY A 1 96 ? 24.895 1.072 -1.930 1.00 53.38 96 GLY A C 1
ATOM 760 O O . GLY A 1 96 ? 25.471 2.088 -2.307 1.00 53.38 96 GLY A O 1
ATOM 761 N N . ASP A 1 97 ? 23.812 0.587 -2.534 1.00 57.09 97 ASP A N 1
ATOM 762 C CA . ASP A 1 97 ? 23.285 1.162 -3.764 1.00 57.09 97 ASP A CA 1
ATOM 763 C C . ASP A 1 97 ? 22.091 2.079 -3.448 1.00 57.09 97 ASP A C 1
ATOM 765 O O . ASP A 1 97 ? 21.085 1.648 -2.880 1.00 57.09 97 ASP A O 1
ATOM 769 N N . HIS A 1 98 ? 22.201 3.370 -3.784 1.00 58.12 98 HIS A N 1
ATOM 770 C CA . HIS A 1 98 ? 21.146 4.391 -3.616 1.00 58.12 98 HIS A CA 1
ATOM 771 C C . HIS A 1 98 ? 19.973 4.201 -4.600 1.00 58.12 98 HIS A C 1
ATOM 773 O O . HIS A 1 98 ? 19.301 5.150 -5.010 1.00 58.12 98 HIS A O 1
ATOM 779 N N . THR A 1 99 ? 19.741 2.967 -5.025 1.00 60.66 99 THR A N 1
ATOM 780 C CA . THR A 1 99 ? 18.784 2.602 -6.056 1.00 60.66 99 THR A CA 1
ATOM 781 C C . THR A 1 99 ? 17.375 2.654 -5.465 1.00 60.66 99 THR A C 1
ATOM 783 O O . THR A 1 99 ? 17.148 2.136 -4.366 1.00 60.66 99 THR A O 1
ATOM 786 N N . PRO A 1 100 ? 16.397 3.269 -6.157 1.00 67.88 100 PRO A N 1
ATOM 787 C CA . PRO A 1 100 ? 15.025 3.316 -5.674 1.00 67.88 100 PRO A CA 1
ATOM 788 C C . PRO A 1 100 ? 14.492 1.901 -5.453 1.00 67.88 100 PRO A C 1
ATOM 790 O O . PRO A 1 100 ? 14.387 1.124 -6.398 1.00 67.88 100 PRO A O 1
ATOM 793 N N . ILE A 1 101 ? 14.111 1.582 -4.216 1.00 74.25 101 ILE A N 1
ATOM 794 C CA . ILE A 1 101 ? 13.591 0.255 -3.883 1.00 74.25 101 ILE A CA 1
ATOM 795 C C . ILE A 1 101 ? 12.253 0.038 -4.621 1.00 74.25 101 ILE A C 1
ATOM 797 O O . ILE A 1 101 ? 11.328 0.860 -4.455 1.00 74.25 101 ILE A O 1
ATOM 801 N N . PRO A 1 102 ? 12.136 -1.014 -5.458 1.00 80.00 102 PRO A N 1
ATOM 802 C CA . PRO A 1 102 ? 10.925 -1.283 -6.215 1.00 80.00 102 PRO A CA 1
ATOM 803 C C . PRO A 1 102 ? 9.846 -1.906 -5.322 1.00 80.00 102 PRO A C 1
ATOM 805 O O . PRO A 1 102 ? 10.124 -2.662 -4.386 1.00 80.00 102 PRO A O 1
ATOM 808 N N . VAL A 1 103 ? 8.594 -1.557 -5.623 1.00 86.50 103 VAL A N 1
ATOM 809 C CA . VAL A 1 103 ? 7.412 -2.171 -5.010 1.00 86.50 103 VAL A CA 1
ATOM 810 C C . VAL A 1 103 ? 7.078 -3.426 -5.801 1.00 86.50 103 VAL A C 1
ATOM 812 O O . VAL A 1 103 ? 6.747 -3.332 -6.978 1.00 86.50 103 VAL A O 1
ATOM 815 N N . MET A 1 104 ? 7.153 -4.574 -5.137 1.00 89.00 104 MET A N 1
ATOM 816 C CA . MET A 1 104 ? 6.878 -5.886 -5.728 1.00 89.00 104 MET A CA 1
ATOM 817 C C . MET A 1 104 ? 5.424 -6.306 -5.536 1.00 89.00 104 MET A C 1
ATOM 819 O O . MET A 1 104 ? 4.855 -7.025 -6.347 1.00 89.00 104 MET A O 1
ATOM 823 N N . ALA A 1 105 ? 4.816 -5.884 -4.433 1.00 90.50 105 ALA A N 1
ATOM 824 C CA . ALA A 1 105 ? 3.409 -6.108 -4.166 1.00 90.50 105 ALA A CA 1
ATOM 825 C C . ALA A 1 105 ? 2.898 -5.071 -3.174 1.00 90.50 105 ALA A C 1
ATOM 827 O O . ALA A 1 105 ? 3.668 -4.460 -2.427 1.00 90.50 105 ALA A O 1
ATOM 828 N N . TYR A 1 106 ? 1.585 -4.913 -3.121 1.00 92.06 106 TYR A N 1
ATOM 829 C CA . TYR A 1 106 ? 0.938 -4.191 -2.046 1.00 92.06 106 TYR A CA 1
ATOM 830 C C . TYR A 1 106 ? -0.378 -4.865 -1.648 1.00 92.06 106 TYR A C 1
ATOM 832 O O . TYR A 1 106 ? -0.991 -5.602 -2.422 1.00 92.06 106 TYR A O 1
ATOM 840 N N . GLY A 1 107 ? -0.822 -4.595 -0.426 1.00 92.12 107 GLY A N 1
ATOM 841 C CA . GLY A 1 107 ? -2.150 -4.945 0.045 1.00 92.12 107 GLY A CA 1
ATOM 842 C C . GLY A 1 107 ? -2.773 -3.800 0.829 1.00 92.12 107 GLY A C 1
ATOM 843 O O . GLY A 1 107 ? -2.077 -3.077 1.533 1.00 92.12 107 GLY A O 1
ATOM 844 N N . VAL A 1 108 ? -4.086 -3.628 0.720 1.00 91.00 108 VAL A N 1
ATOM 845 C CA . VAL A 1 108 ? -4.839 -2.709 1.585 1.00 91.00 108 VAL A CA 1
ATOM 846 C C . VAL A 1 108 ? -5.547 -3.537 2.642 1.00 91.00 108 VAL A C 1
ATOM 848 O O . VAL A 1 108 ? -6.130 -4.582 2.342 1.00 91.00 108 VAL A O 1
ATOM 851 N N . LEU A 1 109 ? -5.450 -3.099 3.892 1.00 91.69 109 LEU A N 1
ATOM 852 C CA . LEU A 1 109 ? -5.949 -3.828 5.041 1.00 91.69 109 LEU A CA 1
ATOM 853 C C . LEU A 1 109 ? -6.811 -2.923 5.919 1.00 91.69 109 LEU A C 1
ATOM 855 O O . LEU A 1 109 ? -6.376 -1.859 6.350 1.00 91.69 109 LEU A O 1
ATOM 859 N N . ALA A 1 110 ? -8.019 -3.388 6.221 1.00 89.94 110 ALA A N 1
ATOM 860 C CA . ALA A 1 110 ? -8.954 -2.742 7.124 1.00 89.94 110 ALA A CA 1
ATOM 861 C C . ALA A 1 110 ? -8.867 -3.394 8.508 1.00 89.94 110 ALA A C 1
ATOM 863 O O . ALA A 1 110 ? -9.128 -4.593 8.649 1.00 89.94 110 ALA A O 1
ATOM 864 N N . LEU A 1 111 ? -8.525 -2.617 9.535 1.00 88.25 111 LEU A N 1
ATOM 865 C CA . LEU A 1 111 ? -8.552 -3.075 10.923 1.00 88.25 111 LEU A CA 1
ATOM 866 C C . LEU A 1 111 ? -9.905 -2.761 11.558 1.00 88.25 111 LEU A C 1
ATOM 868 O O . LEU A 1 111 ? -10.294 -1.599 11.699 1.00 88.25 111 LEU A O 1
ATOM 872 N N . ASN A 1 112 ? -10.600 -3.795 12.017 1.00 87.31 112 ASN A N 1
ATOM 873 C CA . ASN A 1 112 ? -11.747 -3.638 12.891 1.00 87.31 112 ASN A CA 1
ATOM 874 C C . ASN A 1 112 ? -11.278 -3.699 14.348 1.00 87.31 112 ASN A C 1
ATOM 876 O O . ASN A 1 112 ? -10.917 -4.757 14.859 1.00 87.31 112 ASN A O 1
ATOM 880 N N . LYS A 1 113 ? -11.285 -2.543 15.018 1.00 82.94 113 LYS A N 1
ATOM 881 C CA . LYS A 1 113 ? -10.843 -2.416 16.413 1.00 82.94 113 LYS A CA 1
ATOM 882 C C . LYS A 1 113 ? -11.786 -3.078 17.415 1.00 82.94 113 LYS A C 1
ATOM 884 O O . LYS A 1 113 ? -11.328 -3.421 18.496 1.00 82.94 113 LYS A O 1
ATOM 889 N N . VAL A 1 114 ? -13.068 -3.224 17.075 1.00 86.19 114 VAL A N 1
ATOM 890 C CA . VAL A 1 114 ? -14.063 -3.841 17.965 1.00 86.19 114 VAL A CA 1
ATOM 891 C C . VAL A 1 114 ? -13.812 -5.341 18.050 1.00 86.19 114 VAL A C 1
ATOM 893 O O . VAL A 1 114 ? -13.712 -5.888 19.141 1.00 86.19 114 VAL A O 1
ATOM 896 N N . ASP A 1 115 ? -13.619 -5.971 16.893 1.00 86.81 115 ASP A N 1
ATOM 897 C CA . ASP A 1 115 ? -13.466 -7.425 16.801 1.00 86.81 115 ASP A CA 1
ATOM 898 C C . ASP A 1 115 ? -11.997 -7.878 16.857 1.00 86.81 115 ASP A C 1
ATOM 900 O O . ASP A 1 115 ? -11.713 -9.070 16.908 1.00 86.81 115 ASP A O 1
ATOM 904 N N . GLY A 1 116 ? -11.041 -6.942 16.812 1.00 85.31 116 GLY A N 1
ATOM 905 C CA . GLY A 1 116 ? -9.608 -7.250 16.748 1.00 85.31 116 GLY A CA 1
ATOM 906 C C . GLY A 1 116 ? -9.188 -7.938 15.443 1.00 85.31 116 GLY A C 1
ATOM 907 O O . GLY A 1 116 ? -8.143 -8.584 15.395 1.00 85.31 116 GLY A O 1
ATOM 908 N N . VAL A 1 117 ? -9.996 -7.820 14.385 1.00 89.25 117 VAL A N 1
ATOM 909 C CA . VAL A 1 117 ? -9.797 -8.522 13.111 1.00 89.25 117 VAL A CA 1
ATOM 910 C C . VAL A 1 117 ? -9.188 -7.599 12.062 1.00 89.25 117 VAL A C 1
ATOM 912 O O . VAL A 1 117 ? -9.596 -6.449 11.890 1.00 89.25 117 VAL A O 1
ATOM 915 N N . ALA A 1 118 ? -8.236 -8.145 11.312 1.00 87.69 118 ALA A N 1
ATOM 916 C CA . ALA A 1 118 ? -7.635 -7.542 10.135 1.00 87.69 118 ALA A CA 1
ATOM 917 C C . ALA A 1 118 ? -8.227 -8.172 8.866 1.00 87.69 118 ALA A C 1
ATOM 919 O O . ALA A 1 118 ? -8.137 -9.385 8.685 1.00 87.69 118 ALA A O 1
ATOM 920 N N . ARG A 1 119 ? -8.815 -7.368 7.972 1.00 90.38 119 ARG A N 1
ATOM 921 C CA . ARG A 1 119 ? -9.332 -7.842 6.680 1.00 90.38 119 ARG A CA 1
ATOM 922 C C . ARG A 1 119 ? -8.551 -7.227 5.530 1.00 90.38 119 ARG A C 1
ATOM 924 O O . ARG A 1 119 ? -8.550 -6.012 5.366 1.00 90.38 119 ARG A O 1
ATOM 931 N N . ILE A 1 120 ? -7.960 -8.072 4.693 1.00 89.81 120 ILE A N 1
ATOM 932 C CA . ILE A 1 120 ? -7.347 -7.640 3.436 1.00 89.81 120 ILE A CA 1
ATOM 933 C C . ILE A 1 120 ? -8.466 -7.317 2.441 1.00 89.81 120 ILE A C 1
ATOM 935 O O . ILE A 1 120 ? -9.329 -8.155 2.174 1.00 89.81 120 ILE A O 1
ATOM 939 N N . THR A 1 121 ? -8.482 -6.091 1.927 1.00 89.50 121 THR A N 1
ATOM 940 C CA . THR A 1 121 ? -9.492 -5.600 0.978 1.00 89.50 121 THR A CA 1
ATOM 941 C C . THR A 1 121 ? -9.017 -5.680 -0.468 1.00 89.50 121 THR A C 1
ATOM 943 O O . THR A 1 121 ? -9.836 -5.858 -1.367 1.00 89.50 121 THR A O 1
ATOM 946 N N . LYS A 1 122 ? -7.705 -5.590 -0.699 1.00 91.50 122 LYS A N 1
ATOM 947 C CA . LYS A 1 122 ? -7.083 -5.708 -2.021 1.00 91.50 122 LYS A CA 1
ATOM 948 C C . LYS A 1 122 ? -5.668 -6.249 -1.871 1.00 91.50 122 LYS A C 1
ATOM 950 O O . LYS A 1 122 ? -4.987 -5.911 -0.905 1.00 91.50 122 LYS A O 1
ATOM 955 N N . VAL A 1 123 ? -5.242 -7.053 -2.837 1.00 93.25 123 VAL A N 1
ATOM 956 C CA . VAL A 1 123 ? -3.848 -7.462 -3.032 1.00 93.25 123 VAL A CA 1
ATOM 957 C C . VAL A 1 123 ? -3.507 -7.224 -4.492 1.00 93.25 123 VAL A C 1
ATOM 959 O O . VAL A 1 123 ? -4.317 -7.512 -5.373 1.00 93.25 123 VAL A O 1
ATOM 962 N N . CYS A 1 124 ? -2.320 -6.693 -4.732 1.00 92.94 124 CYS A N 1
ATOM 963 C CA . CYS A 1 124 ? -1.761 -6.496 -6.055 1.00 92.94 124 CYS A CA 1
ATOM 964 C C . CYS A 1 124 ? -0.306 -6.943 -6.025 1.00 92.94 124 CYS A C 1
ATOM 966 O O . CYS A 1 124 ? 0.452 -6.520 -5.152 1.00 92.94 124 CYS A O 1
ATOM 968 N N . THR A 1 125 ? 0.074 -7.800 -6.958 1.00 92.00 125 THR A N 1
ATOM 969 C CA . THR A 1 125 ? 1.435 -8.317 -7.108 1.00 92.00 125 THR A CA 1
ATOM 970 C C . THR A 1 125 ? 1.945 -7.935 -8.486 1.00 92.00 125 THR A C 1
ATOM 972 O O . THR A 1 125 ? 1.181 -7.977 -9.450 1.00 92.00 125 THR A O 1
ATOM 975 N N . ASP A 1 126 ? 3.216 -7.553 -8.576 1.00 81.44 126 ASP A N 1
ATOM 976 C CA . ASP A 1 126 ? 3.894 -7.398 -9.861 1.00 81.44 126 ASP A CA 1
ATOM 977 C C . ASP A 1 126 ? 3.886 -8.767 -10.582 1.00 81.44 126 ASP A C 1
ATOM 979 O O . ASP A 1 126 ? 4.161 -9.778 -9.924 1.00 81.44 126 ASP A O 1
ATOM 983 N N . PRO A 1 127 ? 3.431 -8.823 -11.849 1.00 74.50 127 PRO A N 1
ATOM 984 C CA . PRO A 1 127 ? 3.187 -10.070 -12.575 1.00 74.50 127 PRO A CA 1
ATOM 985 C C . PRO A 1 127 ? 4.463 -10.797 -13.010 1.00 74.50 127 PRO A C 1
ATOM 987 O O . PRO A 1 127 ? 5.499 -10.127 -13.214 1.00 74.50 127 PRO A O 1
#

Foldseek 3Di:
DDDDDPVVVVVVVVVVPPPDDDDPP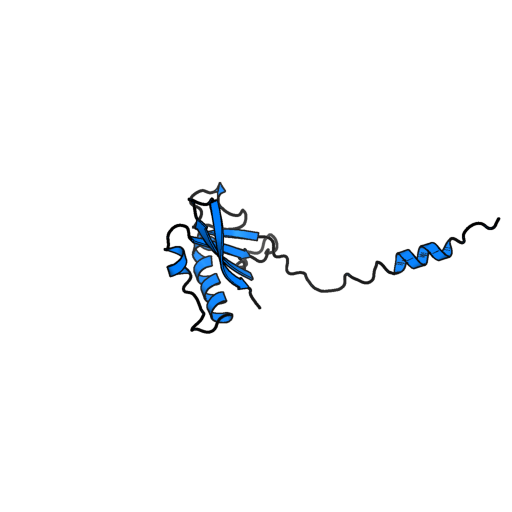QPFPDKAKDDQDPDPVNDDPPDDSVLNVCVLVLQLVLQPVFDDPVPRDNSVVQVPDPQKIKIFTWGDDDPPDPDNIHTQKMWIWHQDPVVRDIDTPDIGGRD

Radius of gyration: 22.61 Å; chains: 1; bounding box: 44×74×34 Å